Protein AF-A0AAC9JDT4-F1 (afdb_monomer_lite)

InterPro domains:
  IPR010982 Lambda repressor-like, DNA-binding domain superfamily [G3DSA:1.10.260.40] (2-63)

Radius of gyration: 12.53 Å; chains: 1; bounding box: 25×34×31 Å

Organism: NCBI:txid314275

Sequence (68 aa):
MKKHLNNDQIADRLLASLEVENDNQLAKALGVERQQIRQFRDSPSIRLNQVIMSVLIEENEKLKAGAD

Secondary structure (DSSP, 8-state):
------HHHHHHHHHHHTT--SHHHHHHHHTS-HHHHHHHHT-----HHHHHHHHHHHHHHHHHHTT-

Foldseek 3Di:
DPDFDAQLRLLVLQCVVVVHDDLVVSCVVVVHDSVVSVVSNPDPDDDPVSNVSRVVSVVVVVVVVVVD

pLDDT: mean 87.73, std 9.94, range [51.38, 97.44]

Structure (mmCIF, N/CA/C/O backbone):
data_AF-A0AAC9JDT4-F1
#
_entry.id   AF-A0AAC9JDT4-F1
#
loop_
_atom_site.group_PDB
_atom_site.id
_atom_site.type_symbol
_atom_site.label_atom_id
_atom_site.label_alt_id
_atom_site.label_comp_id
_atom_site.label_asym_id
_atom_site.label_entity_id
_atom_site.label_seq_id
_atom_site.pdbx_PDB_ins_code
_atom_site.Cartn_x
_atom_site.Cartn_y
_atom_site.Cartn_z
_atom_site.occupancy
_atom_site.B_iso_or_equiv
_atom_site.auth_seq_id
_atom_site.auth_comp_id
_atom_site.auth_asym_id
_atom_site.auth_atom_id
_atom_site.pdbx_PDB_model_num
ATOM 1 N N . MET A 1 1 ? 0.273 -23.339 2.749 1.00 51.38 1 MET A N 1
ATOM 2 C CA . MET A 1 1 ? 1.137 -22.136 2.793 1.00 51.38 1 MET A CA 1
ATOM 3 C C . MET A 1 1 ? 0.238 -20.916 2.851 1.00 51.38 1 MET A C 1
ATOM 5 O O . MET A 1 1 ? -0.725 -20.887 2.092 1.00 51.38 1 MET A O 1
ATOM 9 N N . LYS A 1 2 ? 0.493 -19.954 3.748 1.00 60.78 2 LYS A N 1
ATOM 10 C CA . LYS A 1 2 ? -0.232 -18.674 3.714 1.00 60.78 2 LYS A CA 1
ATOM 11 C C . LYS A 1 2 ? 0.041 -18.001 2.364 1.00 60.78 2 LYS A C 1
ATOM 13 O O . LYS A 1 2 ? 1.187 -17.987 1.920 1.00 60.78 2 LYS A O 1
ATOM 18 N N . LYS A 1 3 ? -0.999 -17.509 1.687 1.00 73.81 3 LYS A N 1
ATOM 19 C CA . LYS A 1 3 ? -0.820 -16.713 0.467 1.00 73.81 3 LYS A CA 1
ATOM 20 C C . LYS A 1 3 ? -0.268 -15.352 0.884 1.00 73.81 3 LYS A C 1
ATOM 22 O O . LYS A 1 3 ? -0.947 -14.628 1.596 1.00 73.81 3 LYS A O 1
ATOM 27 N N . HIS A 1 4 ? 0.954 -15.040 0.468 1.00 83.12 4 HIS A N 1
ATOM 28 C CA . HIS A 1 4 ? 1.524 -13.708 0.657 1.00 83.12 4 HIS A CA 1
ATOM 29 C C . HIS A 1 4 ? 0.858 -12.713 -0.290 1.00 83.12 4 HIS A C 1
ATOM 31 O O . HIS A 1 4 ? 0.477 -13.084 -1.405 1.00 83.12 4 HIS A O 1
ATOM 37 N N . LEU A 1 5 ? 0.732 -11.466 0.159 1.00 86.75 5 LEU A N 1
ATOM 38 C CA . LEU A 1 5 ? 0.213 -10.387 -0.666 1.00 86.75 5 LEU A CA 1
ATOM 39 C C . LEU A 1 5 ? 1.265 -10.004 -1.714 1.00 86.75 5 LEU A C 1
ATOM 41 O O . LEU A 1 5 ? 2.463 -9.938 -1.419 1.00 86.75 5 LEU A O 1
ATOM 45 N N . ASN A 1 6 ? 0.821 -9.751 -2.941 1.00 89.25 6 ASN A N 1
ATOM 46 C CA . ASN A 1 6 ? 1.645 -9.082 -3.945 1.00 89.25 6 ASN A CA 1
ATOM 47 C C . ASN A 1 6 ? 1.646 -7.556 -3.713 1.00 89.25 6 ASN A C 1
ATOM 49 O O . ASN A 1 6 ? 0.948 -7.049 -2.835 1.00 89.25 6 ASN A O 1
ATOM 53 N N . ASN A 1 7 ? 2.442 -6.813 -4.483 1.00 90.69 7 ASN A N 1
ATOM 54 C CA . ASN A 1 7 ? 2.604 -5.372 -4.261 1.00 90.69 7 ASN A CA 1
ATOM 55 C C . ASN A 1 7 ? 1.321 -4.573 -4.505 1.00 90.69 7 ASN A C 1
ATOM 57 O O . ASN A 1 7 ? 1.051 -3.645 -3.748 1.00 90.69 7 ASN A O 1
ATOM 61 N N . ASP A 1 8 ? 0.510 -4.961 -5.490 1.00 92.00 8 ASP A N 1
ATOM 62 C CA . ASP A 1 8 ? -0.806 -4.353 -5.710 1.00 92.00 8 ASP A CA 1
ATOM 63 C C . ASP A 1 8 ? -1.714 -4.538 -4.497 1.00 92.00 8 ASP A C 1
ATOM 65 O O . ASP A 1 8 ? -2.249 -3.573 -3.962 1.00 92.00 8 ASP A O 1
ATOM 69 N N . GLN A 1 9 ? -1.804 -5.765 -3.987 1.00 92.19 9 GLN A N 1
ATOM 70 C CA . GLN A 1 9 ? -2.604 -6.081 -2.808 1.00 92.19 9 GLN A CA 1
ATOM 71 C C . GLN A 1 9 ? -2.104 -5.347 -1.564 1.0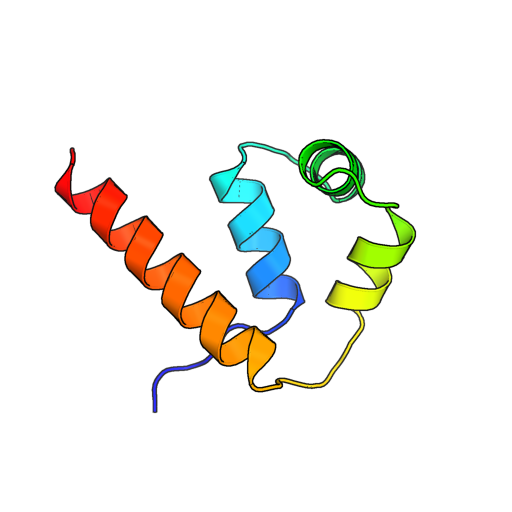0 92.19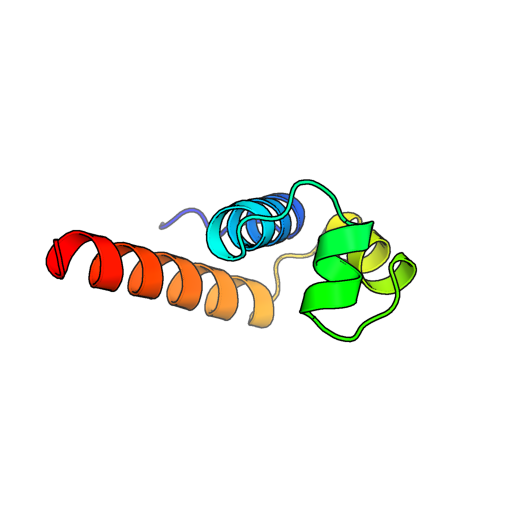 9 GLN A C 1
ATOM 73 O O . GLN A 1 9 ? -2.911 -4.891 -0.759 1.00 92.19 9 GLN A O 1
ATOM 78 N N . ILE A 1 10 ? -0.787 -5.218 -1.393 1.00 92.69 10 ILE A N 1
ATOM 79 C CA . ILE A 1 10 ? -0.200 -4.428 -0.306 1.00 92.69 10 ILE A CA 1
ATOM 80 C C . ILE A 1 10 ? -0.610 -2.959 -0.443 1.00 92.69 10 ILE A C 1
ATOM 82 O O . ILE A 1 10 ? -1.063 -2.369 0.535 1.00 92.69 10 ILE A O 1
ATOM 86 N N . ALA A 1 11 ? -0.486 -2.372 -1.635 1.00 93.31 11 ALA A N 1
ATOM 87 C CA . ALA A 1 11 ? -0.862 -0.981 -1.874 1.00 93.31 11 ALA A CA 1
ATOM 88 C C . ALA A 1 11 ? -2.357 -0.745 -1.611 1.00 93.31 11 ALA A C 1
ATOM 90 O O . ALA A 1 11 ? -2.710 0.212 -0.928 1.00 93.31 11 ALA A O 1
ATOM 91 N N . ASP A 1 12 ? -3.226 -1.650 -2.059 1.00 94.81 12 ASP A N 1
ATOM 92 C CA . ASP A 1 12 ? -4.674 -1.541 -1.860 1.00 94.81 12 ASP A CA 1
ATOM 93 C C . ASP A 1 12 ? -5.070 -1.674 -0.380 1.00 94.81 12 ASP A C 1
ATOM 95 O O . ASP A 1 12 ? -5.943 -0.956 0.107 1.00 94.81 12 ASP A O 1
ATOM 99 N N . ARG A 1 13 ? -4.387 -2.539 0.382 1.00 93.19 13 ARG A N 1
ATOM 100 C CA . ARG A 1 13 ? -4.577 -2.632 1.840 1.00 93.19 13 ARG A CA 1
ATOM 101 C C . ARG A 1 13 ? -4.120 -1.368 2.560 1.00 93.19 13 ARG A C 1
ATOM 103 O O . ARG A 1 13 ? -4.776 -0.935 3.505 1.00 93.19 13 ARG A O 1
ATOM 110 N N . LEU A 1 14 ? -3.028 -0.754 2.107 1.00 92.75 14 LEU A N 1
ATOM 111 C CA . LEU A 1 14 ? -2.561 0.523 2.646 1.00 92.75 14 LEU A CA 1
ATOM 112 C C . LEU A 1 14 ? -3.529 1.665 2.321 1.00 92.75 14 LEU A C 1
ATOM 114 O O . LEU A 1 14 ? -3.771 2.487 3.200 1.00 92.75 14 LEU A O 1
ATOM 118 N N . LEU A 1 15 ? -4.121 1.691 1.119 1.00 94.94 15 LEU A N 1
ATOM 119 C CA . LEU A 1 15 ? -5.175 2.650 0.766 1.00 94.94 15 LEU A CA 1
ATOM 120 C C . LEU A 1 15 ? -6.337 2.572 1.761 1.00 94.94 15 LEU A C 1
ATOM 122 O O . LEU A 1 15 ? -6.699 3.577 2.370 1.00 94.94 15 LEU A O 1
ATOM 126 N N . ALA A 1 16 ? -6.854 1.361 1.985 1.00 93.06 16 ALA A N 1
ATOM 127 C CA . ALA A 1 16 ? -7.947 1.129 2.921 1.00 93.06 16 ALA A CA 1
ATOM 128 C C . ALA A 1 16 ? -7.568 1.502 4.363 1.00 93.06 16 ALA A C 1
ATOM 130 O O . ALA A 1 16 ? -8.328 2.179 5.046 1.00 93.06 16 ALA A O 1
ATOM 131 N N . SER A 1 17 ? -6.380 1.102 4.830 1.00 89.69 17 SER A N 1
ATOM 132 C CA . SER A 1 17 ? -5.953 1.368 6.210 1.00 89.69 17 SER A CA 1
ATOM 133 C C . SER A 1 17 ? -5.657 2.842 6.494 1.00 89.69 17 SER A C 1
ATOM 135 O O . SER A 1 17 ? -5.674 3.226 7.665 1.00 89.69 17 SER A O 1
ATOM 137 N N . LEU A 1 18 ? -5.300 3.626 5.477 1.00 91.88 18 LEU A N 1
ATOM 138 C CA . LEU A 1 18 ? -5.022 5.060 5.593 1.00 91.88 18 LEU A CA 1
ATOM 139 C C . LEU A 1 18 ? -6.216 5.923 5.166 1.00 91.88 18 LEU A C 1
ATOM 141 O O . LEU A 1 18 ? -6.085 7.143 5.152 1.00 91.88 18 LEU A O 1
ATOM 145 N N . GLU A 1 19 ? -7.348 5.301 4.819 1.00 94.50 19 GLU A N 1
ATOM 146 C CA . GLU A 1 19 ? -8.579 5.973 4.387 1.00 94.50 19 GLU A CA 1
ATOM 147 C C . GLU A 1 19 ? -8.351 6.935 3.208 1.00 94.50 19 GLU A C 1
ATOM 149 O O . GLU A 1 19 ? -8.858 8.056 3.165 1.00 94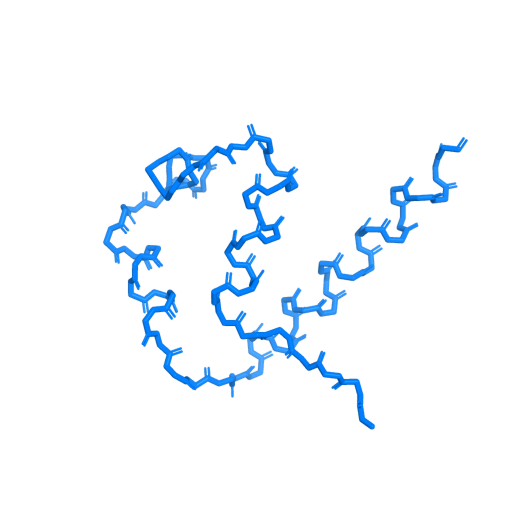.50 19 GLU A O 1
ATOM 154 N N . VAL A 1 20 ? -7.559 6.489 2.230 1.00 96.88 20 VAL A N 1
ATOM 155 C CA . VAL A 1 20 ? -7.266 7.234 1.000 1.00 96.88 20 VAL A CA 1
ATOM 156 C C . VAL A 1 20 ? -7.719 6.451 -0.230 1.00 96.88 20 VAL A C 1
ATOM 158 O O . VAL A 1 20 ? -7.761 5.224 -0.246 1.00 96.88 20 VAL A O 1
ATOM 161 N N . GLU A 1 21 ? -8.043 7.167 -1.299 1.00 94.81 21 GLU A N 1
ATOM 162 C CA . GLU A 1 21 ? -8.783 6.620 -2.440 1.00 94.81 21 GLU A CA 1
ATOM 163 C C . GLU A 1 21 ? -7.896 6.247 -3.631 1.00 94.81 21 GLU A C 1
ATOM 165 O O . GLU A 1 21 ? -8.326 5.529 -4.531 1.00 94.81 21 GLU A O 1
ATOM 170 N N . ASN A 1 22 ? -6.674 6.780 -3.707 1.00 95.50 22 ASN A N 1
ATOM 171 C CA . ASN A 1 22 ? -5.818 6.605 -4.879 1.00 95.50 22 ASN A CA 1
ATOM 172 C C . ASN A 1 22 ? -4.325 6.776 -4.571 1.00 95.50 22 ASN A C 1
ATOM 174 O O . ASN A 1 22 ? -3.929 7.359 -3.562 1.00 95.50 22 ASN A O 1
ATOM 178 N N . ASP A 1 23 ? -3.486 6.331 -5.508 1.00 95.75 23 ASP A N 1
ATOM 179 C CA . ASP A 1 23 ? -2.025 6.359 -5.384 1.00 95.75 23 ASP A CA 1
ATOM 180 C C . ASP A 1 23 ? -1.436 7.760 -5.160 1.00 95.75 23 ASP A C 1
ATOM 182 O O . ASP A 1 23 ? -0.378 7.879 -4.546 1.00 95.75 23 ASP A O 1
ATOM 186 N N . ASN A 1 24 ? -2.088 8.834 -5.631 1.00 97.06 24 ASN A N 1
ATOM 187 C CA . ASN A 1 24 ? -1.607 10.195 -5.356 1.00 97.06 24 ASN A CA 1
ATOM 188 C C . ASN A 1 24 ? -1.761 10.533 -3.873 1.00 97.06 24 ASN A C 1
ATOM 190 O O . ASN A 1 24 ? -0.844 11.078 -3.259 1.00 97.06 24 ASN A O 1
ATOM 194 N N . GLN A 1 25 ? -2.928 10.228 -3.307 1.00 97.44 25 GLN A N 1
ATOM 195 C CA . GLN A 1 25 ? -3.199 10.446 -1.891 1.00 97.44 25 GLN A CA 1
ATOM 196 C C . GLN A 1 25 ? -2.329 9.529 -1.025 1.00 97.44 25 GLN A C 1
ATOM 198 O O . GLN A 1 25 ? -1.768 9.995 -0.037 1.00 97.44 25 GLN A O 1
ATOM 203 N N . LEU A 1 26 ? -2.122 8.277 -1.446 1.00 96.69 26 LEU A N 1
ATOM 204 C CA . LEU A 1 26 ? -1.206 7.346 -0.786 1.00 96.69 26 LEU A CA 1
ATOM 205 C C . LEU A 1 26 ? 0.233 7.865 -0.767 1.00 96.69 26 LEU A C 1
ATOM 207 O O . LEU A 1 26 ? 0.866 7.892 0.284 1.00 96.69 26 LEU A O 1
ATOM 211 N N . ALA A 1 27 ? 0.743 8.318 -1.914 1.00 97.06 27 ALA A N 1
ATOM 212 C CA . ALA A 1 27 ? 2.087 8.875 -2.022 1.00 97.06 27 ALA A CA 1
ATOM 213 C C . ALA A 1 27 ? 2.269 10.077 -1.084 1.00 97.06 27 ALA A C 1
ATOM 215 O O . ALA A 1 27 ? 3.257 10.158 -0.356 1.00 97.06 27 ALA A O 1
ATOM 216 N N . LYS A 1 28 ? 1.265 10.963 -1.029 1.00 97.12 28 LYS A N 1
ATOM 217 C CA . LYS A 1 28 ? 1.251 12.103 -0.106 1.00 97.12 28 LYS A CA 1
ATOM 218 C C . LYS A 1 28 ? 1.245 11.659 1.360 1.00 97.12 28 LYS A C 1
ATOM 220 O O . LYS A 1 28 ? 1.996 12.223 2.147 1.00 97.12 28 LYS A O 1
ATOM 225 N N . ALA A 1 29 ? 0.432 10.665 1.718 1.00 95.12 29 ALA A N 1
ATOM 226 C CA . ALA A 1 29 ? 0.349 10.137 3.081 1.00 95.12 29 ALA A CA 1
ATOM 227 C C . ALA A 1 29 ? 1.662 9.478 3.537 1.00 95.12 29 ALA A C 1
ATOM 229 O O . ALA A 1 29 ? 2.033 9.583 4.702 1.00 95.12 29 ALA A O 1
ATOM 230 N N . LEU A 1 30 ? 2.382 8.840 2.613 1.00 93.44 30 LEU A N 1
ATOM 231 C CA . LEU A 1 30 ? 3.651 8.160 2.879 1.00 93.44 30 LEU A CA 1
ATOM 232 C C . LEU A 1 30 ? 4.889 9.058 2.696 1.00 93.44 30 LEU A C 1
ATOM 234 O O . LEU A 1 30 ? 5.999 8.613 2.977 1.00 93.44 30 LEU A O 1
ATOM 238 N N . GLY A 1 31 ? 4.725 10.301 2.231 1.00 96.19 31 GLY A N 1
ATOM 239 C CA . GLY A 1 31 ? 5.838 11.230 2.000 1.00 96.19 31 GLY A CA 1
ATOM 240 C C . GLY A 1 31 ? 6.771 10.811 0.858 1.00 96.19 31 GLY A C 1
ATOM 241 O O . GLY A 1 31 ? 7.970 11.074 0.919 1.00 96.19 31 GLY A O 1
ATOM 242 N N . VAL A 1 32 ? 6.235 10.147 -0.168 1.00 96.12 32 VAL A N 1
ATOM 243 C CA . VAL A 1 32 ? 6.984 9.638 -1.329 1.00 96.12 32 VAL A CA 1
ATOM 244 C C . VAL A 1 32 ? 6.419 10.184 -2.638 1.00 96.12 32 VAL A C 1
ATOM 246 O O . VAL A 1 32 ? 5.331 10.761 -2.684 1.00 96.12 32 VAL A O 1
ATOM 249 N N . GLU A 1 33 ? 7.136 9.985 -3.739 1.00 96.69 33 GLU A N 1
ATOM 250 C CA . GLU A 1 33 ? 6.646 10.341 -5.067 1.00 96.69 33 GLU A CA 1
ATOM 251 C C . GLU A 1 33 ? 5.649 9.303 -5.598 1.00 96.69 33 GLU A C 1
ATOM 253 O O . GLU A 1 33 ? 5.822 8.091 -5.445 1.00 96.69 33 GLU A O 1
ATOM 258 N N . ARG A 1 34 ? 4.634 9.763 -6.339 1.00 95.94 34 ARG A N 1
ATOM 259 C CA . ARG A 1 34 ? 3.654 8.882 -7.002 1.00 95.94 34 ARG A CA 1
ATOM 260 C C . ARG A 1 34 ? 4.320 7.833 -7.902 1.00 95.94 34 ARG A C 1
ATOM 262 O O . ARG A 1 34 ? 3.847 6.701 -7.991 1.00 95.94 34 ARG A O 1
ATOM 269 N N . GLN A 1 35 ? 5.417 8.193 -8.574 1.00 95.62 35 GLN A N 1
ATOM 270 C CA . GLN A 1 35 ? 6.152 7.264 -9.434 1.00 95.62 35 GLN A CA 1
ATOM 271 C C . GLN A 1 35 ? 6.701 6.068 -8.646 1.00 95.62 35 GLN A C 1
ATOM 273 O O . GLN A 1 35 ? 6.704 4.958 -9.172 1.00 95.62 35 GLN A O 1
ATOM 278 N N . GLN A 1 36 ? 7.097 6.267 -7.387 1.00 94.06 36 GLN A N 1
ATOM 279 C CA . GLN A 1 36 ? 7.598 5.196 -6.526 1.00 94.06 36 GLN A CA 1
ATOM 280 C C . GLN A 1 36 ? 6.480 4.215 -6.146 1.00 94.06 36 GLN A C 1
ATOM 282 O O . GLN A 1 36 ? 6.708 3.008 -6.172 1.00 94.06 36 GLN A O 1
ATOM 287 N N . ILE A 1 37 ? 5.258 4.702 -5.883 1.00 94.88 37 ILE A N 1
ATOM 288 C CA . ILE A 1 37 ? 4.081 3.839 -5.656 1.00 94.88 37 ILE A CA 1
ATOM 289 C C . ILE A 1 37 ? 3.786 2.993 -6.897 1.00 94.88 37 ILE A C 1
ATOM 291 O O . ILE A 1 37 ? 3.608 1.781 -6.797 1.00 94.88 37 ILE A O 1
ATOM 295 N N . ARG A 1 38 ? 3.809 3.612 -8.081 1.00 94.56 38 ARG A N 1
ATOM 296 C CA . ARG A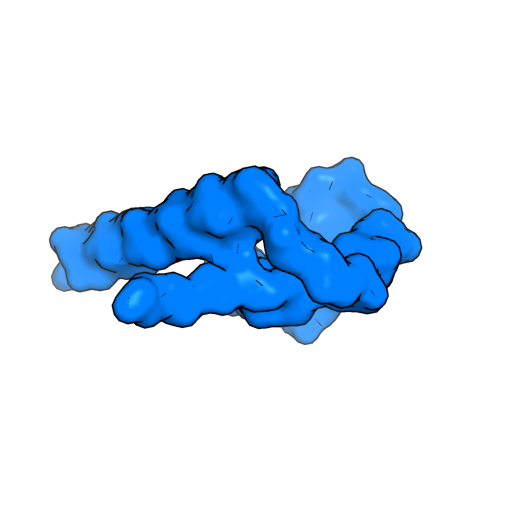 1 38 ? 3.593 2.900 -9.344 1.00 94.56 38 ARG A CA 1
ATOM 297 C C . ARG A 1 38 ? 4.665 1.836 -9.600 1.00 94.56 38 ARG A C 1
ATOM 299 O O . ARG A 1 38 ? 4.334 0.704 -9.9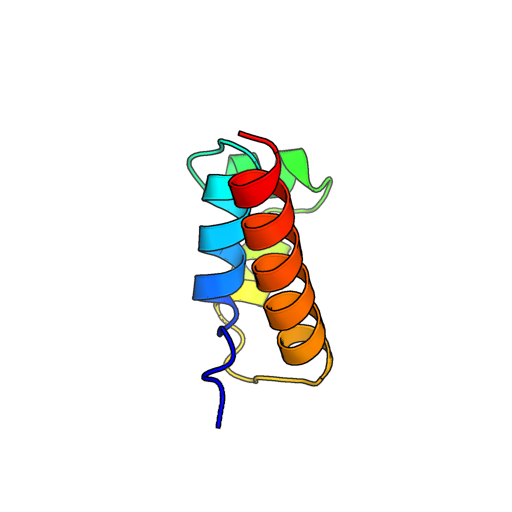20 1.00 94.56 38 ARG A O 1
ATOM 306 N N . GLN A 1 39 ? 5.941 2.175 -9.410 1.00 92.88 39 GLN A N 1
ATOM 307 C CA . GLN A 1 39 ? 7.049 1.219 -9.544 1.00 92.88 39 GLN A CA 1
ATOM 308 C C . GLN A 1 39 ? 6.940 0.056 -8.556 1.00 92.88 39 GLN A C 1
ATOM 310 O O . GLN A 1 39 ? 7.298 -1.073 -8.888 1.00 92.88 39 GLN A O 1
ATOM 315 N N . PHE A 1 40 ? 6.462 0.326 -7.340 1.00 91.62 40 PHE A N 1
ATOM 316 C CA . PHE A 1 40 ? 6.203 -0.711 -6.354 1.00 91.62 40 PHE A CA 1
ATOM 317 C C . PHE A 1 40 ? 5.109 -1.670 -6.841 1.00 91.62 40 PHE A C 1
ATOM 319 O O . PHE A 1 40 ? 5.362 -2.874 -6.889 1.00 91.62 40 PHE A O 1
ATOM 326 N N . ARG A 1 41 ? 3.951 -1.145 -7.265 1.00 92.31 41 ARG A N 1
ATOM 327 C CA . ARG A 1 41 ? 2.831 -1.918 -7.836 1.00 92.31 41 ARG A CA 1
ATOM 328 C C . ARG A 1 41 ? 3.266 -2.799 -9.009 1.00 92.31 41 ARG A C 1
ATOM 330 O O . ARG A 1 41 ? 3.096 -4.013 -8.965 1.00 92.31 41 ARG A O 1
ATOM 337 N N . ASP A 1 42 ? 3.945 -2.200 -9.985 1.00 90.12 42 ASP A N 1
ATOM 338 C CA . ASP A 1 42 ? 4.351 -2.857 -11.235 1.00 90.12 42 ASP A CA 1
ATOM 339 C C . ASP A 1 42 ? 5.454 -3.924 -11.042 1.00 90.12 42 ASP A C 1
ATOM 341 O O . ASP A 1 42 ? 5.788 -4.659 -11.974 1.00 90.12 42 ASP A O 1
ATOM 345 N N . SER A 1 43 ? 6.060 -4.025 -9.853 1.00 85.94 43 SER A N 1
ATOM 346 C CA . SER A 1 43 ? 7.155 -4.963 -9.593 1.00 85.94 43 SER A CA 1
ATOM 347 C C . SER A 1 43 ? 6.644 -6.402 -9.395 1.00 85.94 43 SER A C 1
ATOM 349 O O . SER A 1 43 ? 5.961 -6.682 -8.407 1.00 85.94 43 SER A O 1
ATOM 351 N N . PRO A 1 44 ? 7.034 -7.364 -10.259 1.00 74.06 44 PRO A N 1
ATOM 352 C CA . PRO A 1 44 ? 6.478 -8.722 -10.258 1.00 74.06 44 PRO A CA 1
ATOM 353 C C . PRO A 1 44 ? 7.054 -9.639 -9.165 1.00 74.06 44 PRO A C 1
ATOM 355 O O . PRO A 1 44 ? 6.629 -10.785 -9.028 1.00 74.06 44 PRO A O 1
ATOM 358 N N . SER A 1 45 ? 8.055 -9.187 -8.401 1.00 69.25 45 SER A N 1
ATOM 359 C CA . SER A 1 45 ? 8.789 -10.052 -7.470 1.00 69.25 45 SER A CA 1
ATOM 360 C C . SER A 1 45 ? 8.283 -9.952 -6.029 1.00 69.25 45 SER A C 1
ATOM 362 O O . SER A 1 45 ? 8.425 -8.905 -5.397 1.00 69.25 45 SER A O 1
ATOM 364 N N . ILE A 1 46 ? 7.800 -11.072 -5.479 1.00 71.44 46 ILE A N 1
ATOM 365 C CA . ILE A 1 46 ? 7.628 -11.254 -4.031 1.00 71.44 46 ILE A CA 1
ATOM 366 C C . ILE A 1 46 ? 9.018 -11.467 -3.420 1.00 71.44 46 ILE A C 1
ATOM 368 O O . ILE A 1 46 ? 9.680 -12.466 -3.705 1.00 71.44 46 ILE A O 1
ATOM 372 N N . ARG A 1 47 ? 9.476 -10.523 -2.594 1.00 81.62 47 ARG A N 1
ATOM 373 C CA . ARG A 1 47 ? 10.738 -10.618 -1.842 1.00 81.62 47 ARG A CA 1
ATOM 374 C C . ARG A 1 47 ? 10.447 -10.735 -0.347 1.00 81.62 47 ARG A C 1
ATOM 376 O O . ARG A 1 47 ? 9.304 -10.596 0.086 1.00 81.62 47 ARG A O 1
ATOM 383 N N . LEU A 1 48 ? 11.489 -10.963 0.454 1.00 81.38 48 LEU A N 1
ATOM 384 C CA . LEU A 1 48 ? 11.388 -11.015 1.920 1.00 81.38 48 LEU A CA 1
ATOM 385 C C . LEU A 1 48 ? 10.617 -9.809 2.487 1.00 81.38 48 LEU A C 1
ATOM 387 O O . LEU A 1 48 ? 9.787 -9.956 3.377 1.00 81.38 48 LEU A O 1
ATOM 391 N N . ASN A 1 49 ? 10.837 -8.633 1.907 1.00 83.88 49 ASN A N 1
ATOM 392 C CA . ASN A 1 49 ? 10.208 -7.369 2.268 1.00 83.88 49 ASN A CA 1
ATOM 393 C C . ASN A 1 49 ? 8.670 -7.466 2.192 1.00 83.88 49 ASN A C 1
ATOM 395 O O . ASN A 1 49 ? 7.976 -7.035 3.105 1.00 83.88 49 ASN A O 1
ATOM 399 N N . GLN A 1 50 ? 8.135 -8.074 1.130 1.00 83.12 50 GLN A N 1
ATOM 400 C CA . GLN A 1 50 ? 6.700 -8.283 0.916 1.00 83.12 50 GLN A CA 1
ATOM 401 C C . GLN A 1 50 ? 6.124 -9.309 1.883 1.00 83.12 50 GLN A C 1
ATOM 403 O O . GLN A 1 50 ? 4.998 -9.149 2.353 1.00 83.12 50 GLN A O 1
ATOM 408 N N . VAL A 1 51 ? 6.894 -10.352 2.200 1.00 85.44 51 VAL A N 1
ATOM 409 C CA . VAL A 1 51 ? 6.501 -11.342 3.209 1.00 85.44 51 VAL A CA 1
ATOM 410 C C . VAL A 1 51 ? 6.350 -10.660 4.567 1.00 85.44 51 VAL A C 1
ATOM 412 O O . VAL A 1 51 ? 5.314 -10.820 5.208 1.00 85.44 51 VAL A O 1
ATOM 415 N N . ILE A 1 52 ? 7.333 -9.844 4.961 1.00 86.25 52 ILE A N 1
ATOM 416 C CA . ILE A 1 52 ? 7.292 -9.053 6.198 1.00 86.25 52 ILE A CA 1
ATOM 417 C C . ILE A 1 52 ? 6.088 -8.101 6.183 1.00 86.25 52 ILE A C 1
ATOM 419 O O . ILE A 1 52 ? 5.296 -8.122 7.120 1.00 86.25 52 ILE A O 1
ATOM 423 N N . MET A 1 53 ? 5.898 -7.328 5.108 1.00 88.31 53 MET A N 1
ATOM 424 C CA . MET A 1 53 ? 4.766 -6.399 4.964 1.00 88.31 53 MET A CA 1
ATOM 425 C C . MET A 1 53 ? 3.412 -7.108 5.075 1.00 88.31 53 MET A C 1
ATOM 427 O O . MET A 1 53 ? 2.533 -6.630 5.783 1.00 88.31 53 MET A O 1
ATOM 431 N N . SER A 1 54 ? 3.254 -8.265 4.425 1.00 87.50 54 SER A N 1
ATOM 432 C CA . SER A 1 54 ? 2.016 -9.051 4.486 1.00 87.50 54 SER A CA 1
ATOM 433 C C . SER A 1 54 ? 1.691 -9.466 5.920 1.00 87.50 54 SER A C 1
ATOM 435 O O . SER A 1 54 ? 0.560 -9.304 6.364 1.00 87.50 54 SER A O 1
ATOM 437 N N . VAL A 1 55 ? 2.692 -9.962 6.659 1.00 88.56 55 VAL A N 1
ATOM 438 C CA . VAL A 1 55 ? 2.518 -10.361 8.063 1.00 88.56 55 VAL A CA 1
ATOM 439 C C . VAL A 1 55 ? 2.166 -9.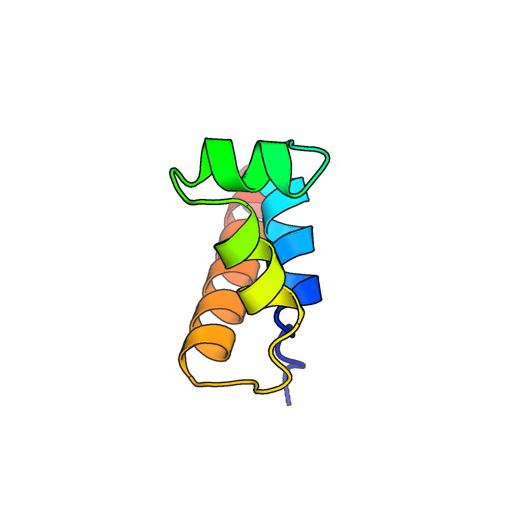153 8.929 1.00 88.56 55 VAL A C 1
ATOM 441 O O . VAL A 1 55 ? 1.232 -9.232 9.716 1.00 88.56 55 VAL A O 1
ATOM 444 N N . LEU A 1 56 ? 2.863 -8.026 8.766 1.00 88.88 56 LEU A N 1
ATOM 445 C CA . LEU A 1 56 ? 2.594 -6.817 9.550 1.00 88.88 56 LEU A CA 1
ATOM 446 C C . LEU A 1 56 ? 1.183 -6.265 9.309 1.00 88.88 56 LEU A C 1
ATOM 448 O O . LEU A 1 56 ? 0.523 -5.865 10.265 1.00 88.88 56 LEU A O 1
ATOM 452 N N . ILE A 1 57 ? 0.709 -6.267 8.058 1.00 89.38 57 ILE A N 1
ATOM 453 C CA . ILE A 1 57 ? -0.658 -5.845 7.719 1.00 89.38 57 ILE A CA 1
ATOM 454 C C . ILE A 1 57 ? -1.680 -6.795 8.355 1.00 89.38 57 ILE A C 1
ATOM 456 O O . ILE A 1 57 ? -2.586 -6.324 9.037 1.00 89.38 57 ILE A O 1
ATOM 460 N N . GLU A 1 58 ? -1.509 -8.114 8.200 1.00 88.44 58 GLU A N 1
ATOM 461 C CA . GLU A 1 58 ? -2.405 -9.114 8.805 1.00 88.44 58 GLU A CA 1
ATOM 462 C C . GLU A 1 58 ? -2.499 -8.960 10.330 1.00 88.44 58 GLU A C 1
ATOM 464 O O . GLU A 1 58 ? -3.591 -9.023 10.894 1.00 88.44 58 GLU A O 1
ATOM 469 N N . GLU A 1 59 ? -1.370 -8.780 11.018 1.00 87.75 59 GLU A N 1
ATOM 470 C CA . GLU A 1 59 ? -1.360 -8.634 12.477 1.00 87.75 59 GLU A CA 1
ATOM 471 C C . GLU A 1 59 ? -1.988 -7.308 12.926 1.00 87.75 59 GLU A C 1
ATOM 473 O O . GLU A 1 59 ? -2.735 -7.289 13.903 1.00 87.75 59 GLU A O 1
ATOM 478 N N . ASN A 1 60 ? -1.770 -6.211 12.195 1.00 87.31 60 ASN A N 1
ATOM 479 C CA . ASN A 1 60 ? -2.408 -4.927 12.496 1.00 87.31 60 ASN A CA 1
ATOM 480 C C . ASN A 1 60 ? -3.939 -4.997 12.343 1.00 87.31 60 ASN A C 1
ATOM 482 O O . ASN A 1 60 ? -4.674 -4.511 13.199 1.00 87.31 60 ASN A O 1
ATOM 486 N N . GLU A 1 61 ? -4.435 -5.658 11.293 1.00 86.25 61 GLU A N 1
ATOM 487 C CA . GLU A 1 61 ? -5.876 -5.872 11.095 1.00 86.25 61 GLU A CA 1
ATOM 488 C C . GLU A 1 61 ? -6.500 -6.686 12.236 1.00 86.25 61 GLU A C 1
ATOM 490 O O . GLU A 1 61 ? -7.573 -6.336 12.727 1.00 86.25 61 GLU A O 1
ATOM 495 N N . LYS A 1 62 ? -5.814 -7.733 12.715 1.00 86.31 62 LYS A N 1
ATOM 496 C CA . LYS A 1 62 ? -6.274 -8.520 13.873 1.00 86.31 62 LYS A CA 1
ATOM 497 C C . LYS A 1 62 ? -6.312 -7.703 15.157 1.00 86.31 62 LYS A C 1
ATOM 499 O O . LYS A 1 62 ? -7.246 -7.860 15.936 1.00 86.31 62 LYS A O 1
ATOM 504 N N . LEU A 1 63 ? -5.305 -6.859 15.385 1.00 86.12 63 LEU A N 1
ATOM 505 C CA . LEU A 1 63 ? -5.256 -5.993 16.563 1.00 86.12 63 LEU A CA 1
ATOM 506 C C . LEU A 1 63 ? -6.417 -4.998 16.568 1.00 86.12 63 LEU A C 1
ATOM 508 O O . LEU A 1 63 ? -7.034 -4.814 17.611 1.00 86.12 63 LEU A O 1
ATOM 512 N N . LYS A 1 64 ? -6.754 -4.412 15.412 1.00 82.75 64 LYS A N 1
ATOM 513 C CA . LYS A 1 64 ? -7.932 -3.543 15.276 1.00 82.75 64 LYS A CA 1
ATOM 514 C C . LYS A 1 64 ? -9.232 -4.304 15.545 1.00 82.75 64 LYS A C 1
ATOM 516 O O . LYS A 1 64 ? -10.030 -3.856 16.352 1.00 82.75 64 LYS A O 1
ATOM 521 N N . ALA A 1 65 ? -9.402 -5.487 14.953 1.00 81.00 65 ALA A N 1
ATOM 522 C CA . ALA A 1 65 ? -10.617 -6.291 15.118 1.00 81.00 65 ALA A CA 1
ATOM 523 C C . ALA A 1 65 ? -10.844 -6.830 16.545 1.00 81.00 65 ALA A C 1
ATOM 525 O O . ALA A 1 65 ? -11.952 -7.244 16.861 1.00 81.00 65 ALA A O 1
ATOM 526 N N . GLY A 1 66 ? -9.803 -6.888 17.382 1.00 75.88 66 GLY A N 1
ATOM 527 C CA . GLY A 1 66 ? -9.915 -7.266 18.796 1.00 75.88 66 GLY A CA 1
ATOM 528 C C . GLY A 1 66 ? -9.993 -6.083 19.765 1.00 75.88 66 GLY A C 1
ATOM 529 O O . GLY A 1 66 ? -10.078 -6.311 20.971 1.00 75.88 66 GLY A O 1
ATOM 530 N N . ALA A 1 67 ? -9.890 -4.849 19.265 1.00 67.12 67 ALA A N 1
ATOM 531 C CA . ALA A 1 67 ? -10.015 -3.624 20.053 1.00 67.12 67 ALA A CA 1
ATOM 532 C C . ALA A 1 67 ? -11.441 -3.035 20.025 1.00 67.12 67 ALA A C 1
ATOM 534 O O . ALA A 1 67 ? -11.738 -2.176 20.857 1.00 67.12 67 ALA A O 1
ATOM 535 N N . ASP A 1 68 ? -12.281 -3.513 19.100 1.00 53.25 68 ASP A N 1
ATOM 536 C CA . ASP A 1 68 ? -13.725 -3.253 19.000 1.00 53.25 68 ASP A CA 1
ATOM 537 C C . ASP A 1 68 ? -14.541 -4.291 19.797 1.00 53.25 68 ASP A C 1
ATOM 539 O O . ASP A 1 68 ? -15.590 -3.908 20.368 1.00 53.25 68 ASP A O 1
#